Protein AF-A0A7X7FB37-F1 (afdb_monomer)

Nearest PDB structures (foldseek):
  5nzz-assembly3_C  TM=4.115E-01  e=9.982E+00  Homo sapiens
  5k1f-assembly1_A  TM=3.043E-01  e=6.413E+00  Klebsiella aerogenes
  6dkn-assembly2_B  TM=2.659E-01  e=5.651E+00  Arabidopsis thaliana

Foldseek 3Di:
DDPPPPPDDPDPPDDDDPQVVLVVLQQCLQPPPPDQFAKWWWWAAPVHIDIDGPPDDDWLQDPVVVVVCVSSVPDPVQSVVCNVVRHHDDDLFADCVVLVQDDDDQDPPGDDDPVSVVVVVVSVVVRVVSRVQEARIATDDIGNDDDDPDPVVVCSCVSRVRHVPGHHD

Radius of gyration: 21.67 Å; Cα contacts (8 Å, |Δi|>4): 186; chains: 1; bounding box: 37×29×92 Å

pLDDT: mean 88.42, std 13.59, range [40.97, 98.38]

Sequence (169 aa):
PSWFATLFGRARPEPLPPAEYTLKQIVDAAHDATEGLHPIRLYLTKNGYRLVVQNVDIAPTSDACTRLMNRFHADSLYACLCASQQCFRARLTPKPHRIRVKGRKFVWPEPGTPEQLADKGSWLAEYAEKSKGHAVCQYLDTLNGPRADDAVLDFHDAATGAFSGNPLA

Secondary structure (DSSP, 8-state):
--S-TT-S--PPPPPPPHHHHHHHHHHHHHH-TTS-PPPEEEEEETTEEEEEE-S----TTSHHHHHHHHHTT--HHHHHHHHHTT------S--GGGGT-PPPPPPSSPP--HHHHHHHHHHHHHHHHHHTT-BSEEEEEEESSPPP--HHHHHHHHHHTTTS-PPB-

Solvent-accessible surface area (backbone atoms only — not comparable to full-atom values): 10150 Å² total; per-residue (Å²): 134,84,90,72,79,76,81,70,70,77,73,76,77,77,81,64,58,73,66,58,45,52,52,48,51,49,52,52,54,56,66,43,74,92,55,84,53,61,23,28,41,36,25,43,37,66,89,52,75,48,76,47,75,37,99,66,93,70,54,48,71,35,69,68,37,53,52,51,38,60,66,64,66,50,58,67,67,59,53,52,50,17,36,76,68,66,40,85,87,78,81,51,63,52,49,44,69,67,66,78,34,83,79,78,87,85,61,84,80,70,74,79,49,73,67,52,50,50,52,51,51,53,50,50,52,54,49,55,60,57,43,71,69,39,7,28,30,34,66,73,52,59,43,70,51,72,83,74,95,44,72,69,58,52,49,49,41,61,59,14,28,24,82,65,83,42,58,59,48

Structure (mmCIF, N/CA/C/O backbone):
data_AF-A0A7X7FB37-F1
#
_entry.id   AF-A0A7X7FB37-F1
#
loop_
_atom_site.group_PDB
_atom_site.id
_atom_site.type_symbol
_atom_site.label_atom_id
_atom_site.label_alt_id
_atom_site.label_comp_id
_atom_site.label_asym_id
_atom_site.label_entity_id
_atom_site.label_seq_id
_atom_site.pdbx_PDB_ins_code
_atom_site.Cartn_x
_atom_site.Cartn_y
_atom_site.Cartn_z
_atom_site.occupancy
_atom_site.B_iso_or_equiv
_atom_site.auth_seq_id
_atom_site.auth_comp_id
_atom_site.auth_asym_id
_atom_site.auth_atom_id
_atom_site.pdbx_PDB_model_num
ATOM 1 N N . PRO A 1 1 ? -15.972 4.042 -59.753 1.00 44.38 1 PRO A N 1
ATOM 2 C CA . PRO A 1 1 ? -15.419 3.305 -58.589 1.00 44.38 1 PRO A CA 1
ATOM 3 C C . PRO A 1 1 ? -15.676 4.099 -57.300 1.00 44.38 1 PRO A C 1
ATOM 5 O O . PRO A 1 1 ? -15.376 5.284 -57.234 1.00 44.38 1 PRO A O 1
ATOM 8 N N . SER A 1 2 ? -16.382 3.477 -56.361 1.00 41.38 2 SER A N 1
ATOM 9 C CA . SER A 1 2 ? -17.238 4.102 -55.346 1.00 41.38 2 SER A CA 1
ATOM 10 C C . SER A 1 2 ? -16.568 5.139 -54.428 1.00 41.38 2 SER A C 1
ATOM 12 O O . SER A 1 2 ? -15.764 4.789 -53.570 1.00 41.38 2 SER A O 1
ATOM 14 N N . TRP A 1 3 ? -17.022 6.391 -54.519 1.00 40.97 3 TRP A N 1
ATOM 15 C CA . TRP A 1 3 ? -16.791 7.471 -53.542 1.00 40.97 3 TRP A CA 1
ATOM 16 C C . TRP A 1 3 ? -17.784 7.448 -52.354 1.00 40.97 3 TRP A C 1
ATOM 18 O O . TRP A 1 3 ? -17.827 8.383 -51.564 1.00 40.97 3 TRP A O 1
ATOM 28 N N . PHE A 1 4 ? -18.590 6.386 -52.211 1.00 44.12 4 PHE A N 1
ATOM 29 C CA . PHE A 1 4 ? -19.674 6.293 -51.216 1.00 44.12 4 PHE A CA 1
ATOM 30 C C . PHE A 1 4 ? -19.410 5.319 -50.049 1.00 44.12 4 PHE A C 1
ATOM 32 O O . PHE A 1 4 ? -20.298 5.100 -49.231 1.00 44.12 4 PHE A O 1
ATOM 39 N N . ALA A 1 5 ? -18.211 4.739 -49.918 1.00 43.50 5 ALA A N 1
ATOM 40 C CA . ALA A 1 5 ? -17.950 3.703 -48.905 1.00 43.50 5 ALA A CA 1
ATOM 41 C C . ALA A 1 5 ? -17.550 4.220 -47.504 1.00 43.50 5 ALA A C 1
ATOM 43 O O . ALA A 1 5 ? -17.408 3.417 -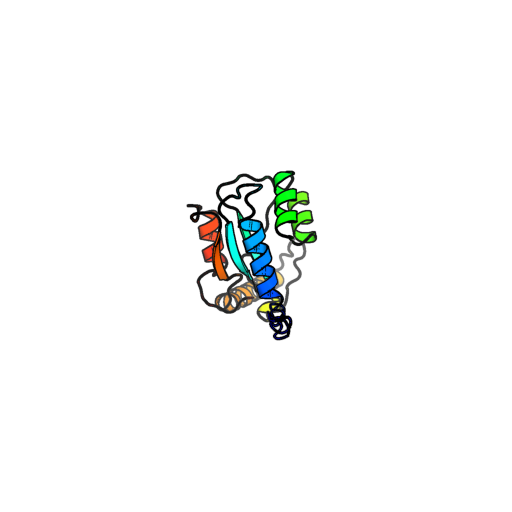46.588 1.00 43.50 5 ALA A O 1
ATOM 44 N N . THR A 1 6 ? -17.398 5.530 -47.291 1.00 50.25 6 THR A N 1
ATOM 45 C CA . THR A 1 6 ? -16.932 6.078 -45.994 1.00 50.25 6 THR A CA 1
ATOM 46 C C . THR A 1 6 ? -18.037 6.722 -45.149 1.00 50.25 6 THR A C 1
ATOM 48 O O . THR A 1 6 ? -17.750 7.375 -44.151 1.00 50.25 6 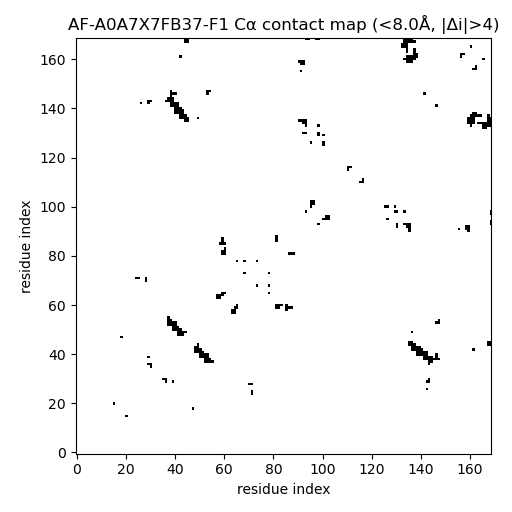THR A O 1
ATOM 51 N N . LEU A 1 7 ? -19.305 6.519 -45.527 1.00 51.38 7 LEU A N 1
ATOM 52 C CA . LEU A 1 7 ? -20.494 7.064 -44.851 1.00 51.38 7 LEU A CA 1
ATOM 53 C C . LEU A 1 7 ? -21.072 6.159 -43.746 1.00 51.38 7 LEU A C 1
ATOM 55 O O . LEU A 1 7 ? -22.101 6.487 -43.165 1.00 51.38 7 LEU A O 1
ATOM 59 N N . PHE A 1 8 ? -20.389 5.066 -43.400 1.00 53.94 8 PHE A N 1
ATOM 60 C CA . PHE A 1 8 ? -20.632 4.334 -42.156 1.00 53.94 8 PHE A CA 1
ATOM 61 C C . PHE A 1 8 ? -19.436 4.531 -41.235 1.00 53.94 8 PHE A C 1
ATOM 63 O O . PHE A 1 8 ? -18.422 3.838 -41.319 1.00 53.94 8 PHE A O 1
ATOM 70 N N . GLY A 1 9 ? -19.558 5.551 -40.386 1.00 51.38 9 GLY A N 1
ATOM 71 C CA . GLY A 1 9 ? -18.588 5.860 -39.355 1.00 51.38 9 GLY A CA 1
ATOM 72 C C . GLY A 1 9 ? -18.303 4.633 -38.499 1.00 51.38 9 GLY A C 1
ATOM 73 O O . GLY A 1 9 ? -19.216 3.973 -38.003 1.00 51.38 9 GLY A O 1
ATOM 74 N N . ARG A 1 10 ? -17.018 4.357 -38.264 1.00 51.22 10 ARG A N 1
ATOM 75 C CA . ARG A 1 10 ? -16.653 3.660 -37.034 1.00 51.22 10 ARG A CA 1
ATOM 76 C C . ARG A 1 10 ? -17.193 4.523 -35.902 1.00 51.22 10 ARG A C 1
ATOM 78 O O . ARG A 1 10 ? -16.748 5.661 -35.750 1.00 51.22 10 ARG A O 1
ATOM 85 N N . ALA A 1 11 ? -18.171 4.004 -35.162 1.00 48.06 11 ALA A N 1
ATOM 86 C CA . ALA A 1 11 ? -18.579 4.602 -33.903 1.00 48.06 11 ALA A CA 1
ATOM 87 C C . ALA A 1 11 ? -17.298 4.887 -33.113 1.00 48.06 11 ALA A C 1
ATOM 89 O O . ALA A 1 11 ? -16.450 4.000 -32.965 1.00 48.06 11 ALA A O 1
ATOM 90 N N . ARG A 1 12 ? -17.109 6.143 -32.693 1.00 51.31 12 ARG A N 1
ATOM 91 C CA . ARG A 1 12 ? -16.041 6.458 -31.748 1.00 51.31 12 ARG A CA 1
ATOM 92 C C . ARG A 1 12 ? -16.292 5.536 -30.552 1.00 51.31 12 ARG A C 1
ATOM 94 O O . ARG A 1 12 ? -17.419 5.553 -30.063 1.00 51.31 12 ARG A O 1
ATOM 101 N N . PRO A 1 13 ? -15.328 4.694 -30.142 1.00 62.22 13 PRO A N 1
ATOM 102 C CA . PRO A 1 13 ? -15.543 3.839 -28.988 1.00 62.22 13 PRO A CA 1
ATOM 103 C C . PRO A 1 13 ? -15.949 4.732 -27.818 1.00 62.22 13 PRO A C 1
ATOM 105 O O . PRO A 1 13 ? -15.330 5.780 -27.603 1.00 62.22 13 PRO A O 1
ATOM 108 N N . GLU A 1 14 ? -17.028 4.353 -27.134 1.00 67.12 14 GLU A N 1
ATOM 109 C CA . GLU A 1 14 ? -17.470 5.050 -25.930 1.00 67.12 14 GLU A CA 1
ATOM 110 C C . GLU A 1 14 ? -16.283 5.145 -24.960 1.00 67.12 14 GLU A C 1
ATOM 112 O O . GLU A 1 14 ? -15.521 4.177 -24.827 1.00 67.12 14 GLU A O 1
ATOM 117 N N . PRO A 1 15 ? -16.056 6.309 -24.328 1.00 69.12 15 PRO A N 1
ATOM 118 C CA . PRO A 1 15 ? -14.956 6.460 -23.395 1.00 69.12 15 PRO A CA 1
ATOM 119 C C . PRO A 1 15 ? -15.123 5.454 -22.255 1.00 69.12 15 PRO A C 1
ATOM 121 O O . PRO A 1 15 ? -16.206 5.308 -21.688 1.00 69.12 15 PRO A O 1
ATOM 124 N N . LEU A 1 16 ? -14.035 4.758 -21.924 1.00 69.38 16 LEU A N 1
ATOM 125 C CA . LEU A 1 16 ? -14.028 3.792 -20.832 1.00 69.38 16 LEU A CA 1
ATOM 126 C C . LEU A 1 16 ? -14.438 4.471 -19.513 1.00 69.38 16 LEU A C 1
ATOM 128 O O . LEU A 1 16 ? -14.075 5.633 -19.284 1.00 69.38 16 LEU A O 1
ATOM 132 N N . PRO A 1 17 ? -15.122 3.755 -18.603 1.00 82.06 17 PRO A N 1
ATOM 133 C CA . PRO A 1 17 ? -15.302 4.211 -17.234 1.00 82.06 17 PRO A CA 1
ATOM 134 C C . PRO A 1 17 ? -13.954 4.626 -16.612 1.00 82.06 17 PRO A C 1
ATOM 136 O O . PRO A 1 17 ? -12.936 3.979 -16.877 1.00 82.06 17 PRO A O 1
ATOM 139 N N . PRO A 1 18 ? -13.905 5.649 -15.737 1.00 84.00 18 PRO A N 1
ATOM 140 C CA . PRO A 1 18 ? -12.641 6.171 -15.203 1.00 84.00 18 PRO A CA 1
ATOM 141 C C . PRO A 1 18 ? -11.715 5.121 -14.565 1.00 84.00 18 PRO A C 1
ATOM 143 O O . PRO A 1 18 ? -10.492 5.238 -14.654 1.00 84.00 18 PRO A O 1
ATOM 146 N N . ALA A 1 19 ? -12.282 4.081 -13.946 1.00 86.06 19 ALA A N 1
ATOM 147 C CA . ALA A 1 19 ? -11.516 2.980 -13.364 1.00 86.06 19 ALA A CA 1
ATOM 148 C C . ALA A 1 19 ? -10.824 2.126 -14.440 1.00 86.06 19 ALA A C 1
ATOM 150 O O . ALA A 1 19 ? -9.631 1.856 -14.338 1.00 86.06 19 ALA A O 1
ATOM 151 N N . GLU A 1 20 ? -11.544 1.763 -15.502 1.00 87.50 20 GLU A N 1
ATOM 152 C CA . GLU A 1 20 ? -11.003 0.984 -16.620 1.00 87.50 20 GLU A CA 1
ATOM 153 C C . GLU A 1 20 ? -9.951 1.775 -17.395 1.00 87.50 20 GLU A C 1
ATOM 155 O O . GLU A 1 20 ? -8.913 1.231 -17.767 1.00 87.50 20 GLU A O 1
ATOM 160 N N . TYR A 1 21 ? -10.172 3.079 -17.572 1.00 89.19 21 TYR A N 1
ATOM 161 C CA . TYR A 1 21 ? -9.177 3.960 -18.173 1.00 89.19 21 TYR A CA 1
ATOM 162 C C . TYR A 1 21 ? -7.892 4.025 -17.335 1.00 89.19 21 TYR A C 1
ATOM 164 O O . TYR A 1 21 ? -6.800 3.853 -17.873 1.00 89.19 21 TYR A O 1
ATOM 172 N N . THR A 1 22 ? -8.012 4.200 -16.014 1.00 91.88 22 THR A N 1
ATOM 173 C CA . THR A 1 22 ? -6.858 4.188 -15.097 1.00 91.88 22 THR A CA 1
ATOM 174 C C . THR A 1 22 ? -6.116 2.851 -15.144 1.00 91.88 22 THR A C 1
ATOM 176 O O . THR A 1 22 ? -4.891 2.829 -15.230 1.00 91.88 22 THR A O 1
ATOM 179 N N . LEU A 1 23 ? -6.842 1.728 -15.130 1.00 94.00 23 LEU A N 1
ATOM 180 C CA . LEU A 1 23 ? -6.242 0.399 -15.244 1.00 94.00 23 LEU A CA 1
ATOM 181 C C . LEU A 1 23 ? -5.482 0.243 -16.563 1.00 94.00 23 LEU A C 1
ATOM 183 O O . LEU A 1 23 ? -4.352 -0.240 -16.563 1.00 94.00 23 LEU A O 1
ATOM 187 N N . LYS A 1 24 ? -6.071 0.699 -17.674 1.00 92.81 24 LYS A N 1
ATOM 188 C CA . LYS A 1 24 ? -5.406 0.691 -18.975 1.00 92.81 24 LYS A CA 1
ATOM 189 C C . LYS A 1 24 ? -4.110 1.502 -18.936 1.00 92.81 24 LYS A C 1
ATOM 191 O O . LYS A 1 24 ? -3.086 0.994 -19.370 1.00 92.81 24 LYS A O 1
ATOM 196 N N . GLN A 1 25 ? -4.132 2.714 -18.377 1.00 93.12 25 GLN A N 1
ATOM 197 C CA . GLN A 1 25 ? -2.926 3.536 -18.240 1.00 93.12 25 GLN A CA 1
ATOM 198 C C . GLN A 1 25 ? -1.842 2.844 -17.410 1.00 93.12 25 GLN A C 1
ATOM 200 O O . GLN A 1 25 ? -0.677 2.891 -17.784 1.00 93.12 25 GLN A O 1
ATOM 205 N N . ILE A 1 26 ? -2.216 2.169 -16.319 1.00 94.00 26 ILE A N 1
ATOM 206 C CA . ILE A 1 26 ? -1.276 1.396 -15.499 1.00 94.00 26 ILE A CA 1
ATOM 207 C C . ILE A 1 26 ? -0.639 0.266 -16.313 1.00 94.00 26 ILE A C 1
ATOM 209 O O . ILE A 1 26 ? 0.577 0.093 -16.266 1.00 94.00 26 ILE A O 1
ATOM 213 N N . VAL A 1 27 ? -1.442 -0.498 -17.055 1.00 93.19 27 VAL A N 1
ATOM 214 C CA . VAL A 1 27 ? -0.954 -1.626 -17.859 1.00 93.19 27 VAL A CA 1
ATOM 215 C C . VAL A 1 27 ? -0.084 -1.141 -19.021 1.00 93.19 27 VAL A C 1
ATOM 217 O O . VAL A 1 27 ? 0.990 -1.694 -19.244 1.00 93.19 27 VAL A O 1
ATOM 220 N N . ASP A 1 28 ? -0.495 -0.084 -19.722 1.00 91.69 28 ASP A N 1
ATOM 221 C CA . ASP A 1 28 ? 0.302 0.537 -20.785 1.00 91.69 28 ASP A CA 1
ATOM 222 C C . ASP A 1 28 ? 1.643 1.043 -20.224 1.00 91.69 28 ASP A C 1
ATOM 224 O O . ASP A 1 28 ? 2.703 0.751 -20.774 1.00 91.69 28 ASP A O 1
ATOM 228 N N . ALA A 1 29 ? 1.606 1.747 -19.085 1.00 91.75 29 ALA A N 1
ATOM 229 C CA . ALA A 1 29 ? 2.800 2.233 -18.408 1.00 91.75 29 ALA A CA 1
ATOM 230 C C . ALA A 1 29 ? 3.687 1.083 -17.922 1.00 91.75 29 ALA A C 1
ATOM 232 O O . ALA A 1 29 ? 4.902 1.232 -17.929 1.00 91.75 29 ALA A O 1
ATOM 233 N N . ALA A 1 30 ? 3.135 -0.065 -17.529 1.00 90.56 30 ALA A N 1
ATOM 234 C CA . ALA A 1 30 ? 3.929 -1.234 -17.167 1.00 90.56 30 ALA A CA 1
ATOM 235 C C . ALA A 1 30 ? 4.646 -1.837 -18.388 1.00 90.56 30 ALA A C 1
ATOM 237 O O . ALA A 1 30 ? 5.821 -2.181 -18.282 1.00 90.56 30 ALA A O 1
ATOM 238 N N . HIS A 1 31 ? 3.977 -1.924 -19.539 1.00 86.31 31 HIS A N 1
ATOM 239 C CA . HIS A 1 31 ? 4.518 -2.558 -20.747 1.00 86.31 31 HIS A CA 1
ATOM 240 C C . HIS A 1 31 ? 5.381 -1.650 -21.631 1.00 86.31 31 HIS A C 1
ATOM 242 O O . HIS A 1 31 ? 5.946 -2.138 -22.610 1.00 86.31 31 HIS A O 1
ATOM 248 N N . ASP A 1 32 ? 5.480 -0.351 -21.341 1.00 81.00 32 ASP A N 1
ATOM 249 C CA . ASP A 1 32 ? 6.319 0.554 -22.130 1.00 81.00 32 ASP A CA 1
ATOM 250 C C . ASP A 1 32 ? 7.789 0.081 -22.131 1.00 81.00 32 ASP A C 1
ATOM 252 O O . ASP A 1 32 ? 8.497 0.115 -21.119 1.00 81.00 32 ASP A O 1
ATOM 256 N N . ALA A 1 33 ? 8.207 -0.390 -23.311 1.00 61.62 33 ALA A N 1
ATOM 257 C CA . ALA A 1 33 ? 9.459 -1.086 -23.585 1.00 61.62 33 ALA A CA 1
ATOM 258 C C . ALA A 1 33 ? 10.698 -0.176 -23.569 1.00 61.62 33 ALA A C 1
ATOM 260 O O . ALA A 1 33 ? 11.814 -0.672 -23.717 1.00 61.62 33 ALA A O 1
ATOM 261 N N . THR A 1 34 ? 10.523 1.140 -23.410 1.00 61.78 34 THR A N 1
ATOM 262 C CA . THR A 1 34 ? 11.640 2.096 -23.338 1.00 61.78 34 THR A CA 1
ATOM 263 C C . THR A 1 34 ? 12.464 1.950 -22.059 1.00 61.78 34 THR A C 1
ATOM 265 O O . THR A 1 34 ? 13.666 2.204 -22.076 1.00 61.78 34 THR A O 1
ATOM 268 N N . GLU A 1 35 ? 11.860 1.449 -20.980 1.00 59.72 35 GLU A N 1
ATOM 269 C CA . GLU A 1 35 ? 12.569 0.985 -19.788 1.00 59.72 35 GLU A CA 1
ATOM 270 C C . GLU A 1 35 ? 11.931 -0.335 -19.341 1.00 59.72 35 GLU A C 1
ATOM 272 O O . GLU A 1 35 ? 10.767 -0.354 -18.937 1.00 59.72 35 GLU A O 1
ATOM 277 N N . GLY A 1 36 ? 12.676 -1.442 -19.434 1.00 63.12 36 GLY A N 1
ATOM 278 C CA . GLY A 1 36 ? 12.219 -2.743 -18.948 1.00 63.12 36 GLY A CA 1
ATOM 279 C C . GLY A 1 36 ? 11.923 -2.668 -17.453 1.00 63.12 36 GLY A C 1
ATOM 280 O O . GLY A 1 36 ? 12.827 -2.446 -16.650 1.00 63.12 36 GLY A O 1
ATOM 281 N N . LEU A 1 37 ? 10.653 -2.814 -17.083 1.00 74.12 37 LEU A N 1
ATOM 282 C CA . LEU A 1 37 ? 10.230 -2.734 -15.693 1.00 74.12 37 LEU A CA 1
ATOM 283 C C . LEU A 1 37 ? 10.314 -4.098 -15.011 1.00 74.12 37 LEU A C 1
ATOM 285 O O . LEU A 1 37 ? 10.009 -5.134 -15.597 1.00 74.12 37 LEU A O 1
ATOM 289 N N . HIS A 1 38 ? 10.683 -4.067 -13.734 1.00 87.62 38 HIS A N 1
ATOM 290 C CA . HIS A 1 38 ? 10.634 -5.225 -12.851 1.00 87.62 38 HIS A CA 1
ATOM 291 C C . HIS A 1 38 ? 9.197 -5.756 -12.693 1.00 87.62 38 HIS A C 1
ATOM 293 O O . HIS A 1 38 ? 8.249 -5.009 -12.951 1.00 87.62 38 HIS A O 1
ATOM 299 N N . PRO A 1 39 ? 9.002 -7.004 -12.224 1.00 92.19 39 PRO A N 1
ATOM 300 C CA . PRO A 1 39 ? 7.670 -7.550 -11.997 1.00 92.19 39 PRO A CA 1
ATOM 301 C C . PRO A 1 39 ? 6.842 -6.687 -11.037 1.00 92.19 39 PRO A C 1
ATOM 303 O O . PRO A 1 39 ? 7.311 -6.312 -9.959 1.00 92.19 39 PRO A O 1
ATOM 306 N N . ILE A 1 40 ? 5.584 -6.415 -11.383 1.00 94.06 40 ILE A N 1
ATOM 307 C CA . ILE A 1 40 ? 4.711 -5.509 -10.626 1.00 94.06 40 ILE A CA 1
ATOM 308 C C . ILE A 1 40 ? 3.452 -6.236 -10.180 1.00 94.06 40 ILE A C 1
ATOM 310 O O . ILE A 1 40 ? 2.664 -6.695 -11.001 1.00 94.06 40 ILE A O 1
ATOM 314 N N . ARG A 1 41 ? 3.215 -6.282 -8.871 1.00 95.88 41 ARG A N 1
ATOM 315 C CA . ARG A 1 41 ? 1.948 -6.752 -8.307 1.00 95.88 41 ARG A CA 1
ATOM 316 C C . ARG A 1 41 ? 0.934 -5.624 -8.353 1.00 95.88 41 ARG A C 1
ATOM 318 O O . ARG A 1 41 ? 1.177 -4.553 -7.791 1.00 95.88 41 ARG A O 1
ATOM 325 N N . LEU A 1 42 ? -0.203 -5.880 -8.982 1.00 97.00 42 LEU A N 1
ATOM 326 C CA . LEU A 1 42 ? -1.296 -4.933 -9.112 1.00 97.00 42 LEU A CA 1
ATOM 327 C C . LEU A 1 42 ? -2.466 -5.342 -8.220 1.00 97.00 42 LEU A C 1
ATOM 329 O O . LEU A 1 42 ? -2.950 -6.474 -8.272 1.00 97.00 42 LEU A O 1
ATOM 333 N N . TYR A 1 43 ? -2.959 -4.385 -7.438 1.00 98.00 43 TYR A N 1
ATOM 334 C CA . TYR A 1 43 ? -4.099 -4.580 -6.555 1.00 98.00 43 TYR A CA 1
ATOM 335 C C . TYR A 1 43 ? -5.144 -3.481 -6.737 1.00 98.00 43 TYR A C 1
ATOM 337 O O . TYR A 1 43 ? -4.810 -2.299 -6.836 1.00 98.00 43 TYR A O 1
ATOM 345 N N . LEU A 1 44 ? -6.419 -3.856 -6.682 1.00 97.62 44 LEU A N 1
ATOM 346 C CA . LEU A 1 44 ? -7.540 -2.933 -6.548 1.00 97.62 44 LEU A CA 1
ATOM 347 C C . LEU A 1 44 ? -7.693 -2.517 -5.086 1.00 97.62 44 LEU A C 1
ATOM 349 O O . LEU A 1 44 ? -7.613 -3.341 -4.185 1.00 97.62 44 LEU A O 1
ATOM 353 N N . THR A 1 45 ? -7.967 -1.247 -4.833 1.00 96.19 45 THR A N 1
ATOM 354 C CA . THR A 1 45 ? -8.313 -0.716 -3.510 1.00 96.19 45 THR A CA 1
ATOM 355 C C . THR A 1 45 ? -9.661 -0.009 -3.586 1.00 96.19 45 THR A C 1
ATOM 357 O O . THR A 1 45 ? -10.173 0.267 -4.668 1.00 96.19 45 THR A O 1
ATOM 360 N N . LYS A 1 46 ? -10.231 0.370 -2.436 1.00 94.19 46 LYS A N 1
ATOM 361 C CA . LYS A 1 46 ? -11.521 1.077 -2.404 1.00 94.19 46 LYS A CA 1
ATOM 362 C C . LYS A 1 46 ? -11.567 2.365 -3.249 1.00 94.19 46 LYS A C 1
ATOM 364 O O . LYS A 1 46 ? -12.640 2.710 -3.723 1.00 94.19 46 LYS A O 1
ATOM 369 N N . ASN A 1 47 ? -10.438 3.068 -3.418 1.00 91.12 47 ASN A N 1
ATOM 370 C CA . ASN A 1 47 ? -10.373 4.368 -4.108 1.00 91.12 47 ASN A CA 1
ATOM 371 C C . ASN A 1 47 ? -9.287 4.419 -5.208 1.00 91.12 47 ASN A C 1
ATOM 373 O O . ASN A 1 47 ? -8.712 5.480 -5.430 1.00 91.12 47 ASN A O 1
ATOM 377 N N . GLY A 1 48 ? -8.949 3.298 -5.849 1.00 93.50 48 GLY A N 1
ATOM 378 C CA . GLY A 1 48 ? -7.928 3.269 -6.907 1.00 93.50 48 GLY A CA 1
ATOM 379 C C . GLY A 1 48 ? -7.095 1.997 -6.866 1.00 93.50 48 GLY A C 1
ATOM 380 O O . GLY A 1 48 ? -7.590 0.958 -6.438 1.00 93.50 48 GLY A O 1
ATOM 381 N N . TYR A 1 49 ? -5.820 2.086 -7.233 1.00 96.25 49 TYR A N 1
ATOM 382 C CA . TYR A 1 49 ? -4.934 0.929 -7.366 1.00 96.25 49 TYR A CA 1
ATOM 383 C C . TYR A 1 49 ? -3.706 1.041 -6.461 1.00 96.25 49 TYR A C 1
ATOM 385 O O . TYR A 1 49 ? -3.288 2.134 -6.078 1.00 96.25 49 TYR A O 1
ATOM 393 N N . ARG A 1 50 ? -3.131 -0.107 -6.108 1.00 96.81 50 ARG A N 1
ATOM 394 C CA . ARG A 1 50 ? -1.832 -0.222 -5.440 1.00 96.81 50 ARG A CA 1
ATOM 395 C C . ARG A 1 50 ? -0.916 -1.048 -6.328 1.00 96.81 50 ARG A C 1
ATOM 397 O O . ARG A 1 50 ? -1.325 -2.101 -6.808 1.00 96.81 50 ARG A O 1
ATOM 404 N N . LEU A 1 51 ? 0.315 -0.577 -6.489 1.00 95.50 51 LEU A N 1
ATOM 405 C CA . LEU A 1 51 ? 1.376 -1.301 -7.175 1.00 95.50 51 LEU A CA 1
ATOM 406 C C . LEU A 1 51 ? 2.482 -1.642 -6.179 1.00 95.50 51 LEU A C 1
ATOM 408 O O . LEU A 1 51 ? 2.846 -0.801 -5.355 1.00 95.50 51 LEU A O 1
ATOM 412 N N . VAL A 1 52 ? 3.010 -2.859 -6.262 1.00 94.88 52 VAL A N 1
ATOM 413 C CA . VAL A 1 52 ? 4.240 -3.260 -5.568 1.00 94.88 52 VAL A CA 1
ATOM 414 C C . VAL A 1 52 ? 5.227 -3.732 -6.623 1.00 94.88 52 VAL A C 1
ATOM 416 O O . VAL A 1 52 ? 4.979 -4.720 -7.310 1.00 94.88 52 VAL A O 1
ATOM 419 N N . VAL A 1 53 ? 6.323 -2.994 -6.770 1.00 93.00 53 VAL A N 1
ATOM 420 C CA . VAL A 1 53 ? 7.419 -3.330 -7.683 1.00 93.00 53 VAL A CA 1
ATOM 421 C C . VAL A 1 53 ? 8.357 -4.282 -6.951 1.00 93.00 53 VAL A C 1
ATOM 423 O O . VAL A 1 53 ? 8.724 -4.019 -5.809 1.00 93.00 53 VAL A O 1
ATOM 426 N N . GLN A 1 54 ? 8.691 -5.401 -7.581 1.00 91.88 54 GLN A N 1
ATOM 427 C CA . GLN A 1 54 ? 9.425 -6.507 -6.961 1.00 91.88 54 GLN A CA 1
ATOM 428 C C . GLN A 1 54 ? 10.861 -6.585 -7.486 1.00 91.88 54 GLN A C 1
ATOM 430 O O . GLN A 1 54 ? 11.173 -5.996 -8.515 1.00 91.88 54 GLN A O 1
ATOM 435 N N . ASN A 1 55 ? 11.718 -7.374 -6.828 1.00 89.00 55 ASN A N 1
ATOM 436 C CA . ASN A 1 55 ? 13.079 -7.694 -7.290 1.00 89.00 55 ASN A CA 1
ATOM 437 C C . ASN A 1 55 ? 13.928 -6.461 -7.647 1.00 89.00 55 ASN A C 1
ATOM 439 O O . ASN A 1 55 ? 14.694 -6.490 -8.614 1.00 89.00 55 ASN A O 1
ATOM 443 N N . VAL A 1 56 ? 13.757 -5.365 -6.907 1.00 88.25 56 VAL A N 1
ATOM 444 C CA . VAL A 1 56 ? 14.523 -4.138 -7.109 1.00 88.25 56 VAL A CA 1
ATOM 445 C C . VAL A 1 56 ? 14.672 -3.365 -5.809 1.00 88.25 56 VAL A C 1
ATOM 447 O O . VAL A 1 56 ? 13.699 -3.138 -5.091 1.00 88.25 56 VAL A O 1
ATOM 450 N N . ASP A 1 57 ? 15.889 -2.896 -5.559 1.00 88.38 57 ASP A N 1
ATOM 451 C CA . ASP A 1 57 ? 16.187 -1.981 -4.467 1.00 88.38 57 ASP A CA 1
ATOM 452 C C . ASP A 1 57 ? 16.140 -0.541 -4.982 1.00 88.38 57 ASP A C 1
ATOM 454 O O . ASP A 1 57 ? 17.098 -0.015 -5.549 1.00 88.38 57 ASP A O 1
ATOM 458 N N . ILE A 1 58 ? 14.991 0.109 -4.797 1.00 90.50 58 ILE A N 1
ATOM 459 C CA . ILE A 1 58 ? 14.802 1.522 -5.131 1.00 90.50 58 ILE A CA 1
ATOM 460 C C . ILE A 1 58 ? 14.719 2.317 -3.833 1.00 90.50 58 ILE A C 1
ATOM 462 O O . ILE A 1 58 ? 13.766 2.181 -3.068 1.00 90.50 58 ILE A O 1
ATOM 466 N N . ALA A 1 59 ? 15.686 3.202 -3.594 1.00 93.88 59 ALA A N 1
ATOM 467 C CA . ALA A 1 59 ? 15.604 4.118 -2.462 1.00 93.88 59 ALA A CA 1
ATOM 468 C C . ALA A 1 59 ? 14.456 5.129 -2.680 1.00 93.88 59 ALA A C 1
ATOM 470 O O . ALA A 1 59 ? 14.358 5.686 -3.780 1.00 93.88 59 ALA A O 1
ATOM 471 N N . PRO A 1 60 ? 13.629 5.446 -1.662 1.00 94.12 60 PRO A N 1
ATOM 472 C CA . PRO A 1 60 ? 12.518 6.398 -1.789 1.00 94.12 60 PRO A CA 1
ATOM 473 C C . PRO A 1 60 ? 12.916 7.808 -2.251 1.00 94.12 60 PRO A C 1
ATOM 475 O O . PRO A 1 60 ? 12.072 8.534 -2.769 1.00 94.12 60 PRO A O 1
ATOM 478 N N . THR A 1 61 ? 14.184 8.188 -2.079 1.00 94.56 61 THR A N 1
ATOM 479 C CA . THR A 1 61 ? 14.779 9.464 -2.515 1.00 94.56 61 THR A CA 1
ATOM 480 C C . THR A 1 61 ? 15.502 9.413 -3.851 1.00 94.56 61 THR A C 1
ATOM 482 O O . THR A 1 61 ? 15.977 10.443 -4.318 1.00 94.56 61 THR A O 1
ATOM 485 N N . SER A 1 62 ? 15.621 8.238 -4.466 1.00 94.75 62 SER A N 1
ATOM 486 C CA . SER A 1 62 ? 16.344 8.102 -5.729 1.00 94.75 62 SER A CA 1
ATOM 487 C C . SER A 1 62 ? 15.575 8.712 -6.903 1.00 94.75 62 SER A C 1
ATOM 489 O O . SER A 1 62 ? 14.341 8.698 -6.944 1.00 94.75 62 SER A O 1
ATOM 491 N N . ASP A 1 63 ? 16.306 9.144 -7.931 1.00 93.31 63 ASP A N 1
ATOM 492 C CA . ASP A 1 63 ? 15.701 9.578 -9.195 1.00 93.31 63 ASP A CA 1
ATOM 493 C C . ASP A 1 63 ? 14.911 8.451 -9.869 1.00 93.31 63 ASP A C 1
ATOM 495 O O . ASP A 1 63 ? 13.902 8.707 -10.524 1.00 93.31 63 ASP A O 1
ATOM 499 N N . ALA A 1 64 ? 15.336 7.195 -9.683 1.00 91.06 64 ALA A N 1
ATOM 500 C CA . ALA A 1 64 ? 14.608 6.022 -10.157 1.00 91.06 64 ALA A CA 1
ATOM 501 C C . ALA A 1 64 ? 13.207 5.932 -9.526 1.00 91.06 64 ALA A C 1
ATOM 503 O O . ALA A 1 64 ? 12.229 5.736 -10.247 1.00 91.06 64 ALA A O 1
ATOM 504 N N . CYS A 1 65 ? 13.089 6.157 -8.211 1.00 93.12 65 CYS A N 1
ATOM 505 C CA . CYS A 1 65 ? 11.797 6.241 -7.523 1.00 93.12 65 CYS A CA 1
ATOM 506 C C . CYS A 1 65 ? 10.931 7.358 -8.109 1.00 93.12 65 CYS A C 1
ATOM 508 O O . CYS A 1 65 ? 9.778 7.126 -8.463 1.00 93.12 65 CYS A O 1
ATOM 510 N N . THR A 1 66 ? 11.495 8.558 -8.269 1.00 93.56 66 THR A N 1
ATOM 511 C CA . THR A 1 66 ? 10.777 9.720 -8.813 1.00 93.56 66 THR A CA 1
ATOM 512 C C . THR A 1 66 ? 10.251 9.456 -10.224 1.00 93.56 66 THR A C 1
ATOM 514 O O . THR A 1 66 ? 9.082 9.726 -10.503 1.00 93.56 66 THR A O 1
ATOM 517 N N . ARG A 1 67 ? 11.072 8.872 -11.109 1.00 91.94 67 ARG A N 1
ATOM 518 C CA . ARG A 1 67 ? 10.640 8.476 -12.460 1.00 91.94 67 ARG A CA 1
ATOM 519 C C . ARG A 1 67 ? 9.510 7.453 -12.411 1.00 91.94 67 ARG A C 1
ATOM 521 O O . ARG A 1 67 ? 8.524 7.621 -13.122 1.00 91.94 67 ARG A O 1
ATOM 528 N N . LEU A 1 68 ? 9.611 6.450 -11.539 1.00 91.50 68 LEU A N 1
ATOM 529 C CA . LEU A 1 68 ? 8.590 5.413 -11.395 1.00 91.50 68 LEU A CA 1
ATOM 530 C C . LEU A 1 68 ? 7.261 5.984 -10.878 1.00 91.50 68 LEU A C 1
ATOM 532 O O . LEU A 1 68 ? 6.208 5.713 -11.450 1.00 91.50 68 LEU A O 1
ATOM 536 N N . MET A 1 69 ? 7.303 6.827 -9.845 1.00 93.50 69 MET A N 1
ATOM 537 C CA . MET A 1 69 ? 6.116 7.499 -9.304 1.00 93.50 69 MET A CA 1
ATOM 538 C C . MET A 1 69 ? 5.438 8.379 -10.361 1.00 93.50 69 MET A C 1
ATOM 540 O O . MET A 1 69 ? 4.216 8.345 -10.485 1.00 93.50 69 MET A O 1
ATOM 544 N N . ASN A 1 70 ? 6.218 9.116 -11.158 1.00 93.12 70 ASN A N 1
ATOM 545 C CA . ASN A 1 70 ? 5.688 9.940 -12.247 1.00 93.12 70 ASN A CA 1
ATOM 546 C C . ASN A 1 70 ? 5.074 9.090 -13.366 1.00 93.12 70 ASN A C 1
ATOM 548 O O . ASN A 1 70 ? 3.978 9.402 -13.827 1.00 93.12 70 ASN A O 1
ATOM 552 N N . ARG A 1 71 ? 5.743 8.000 -13.764 1.00 91.81 71 ARG A N 1
ATOM 553 C CA . ARG A 1 71 ? 5.276 7.065 -14.800 1.00 91.81 71 ARG A CA 1
ATOM 554 C C . ARG A 1 71 ? 3.924 6.442 -14.456 1.00 91.81 71 ARG A C 1
ATOM 556 O O . ARG A 1 71 ? 3.083 6.304 -15.334 1.00 91.81 71 ARG A O 1
ATOM 563 N N . PHE A 1 72 ? 3.703 6.103 -13.187 1.00 92.94 72 PHE A N 1
ATOM 564 C CA . PHE A 1 72 ? 2.440 5.526 -12.713 1.00 92.94 72 PHE A CA 1
ATOM 565 C C . PHE A 1 72 ? 1.450 6.555 -12.154 1.00 92.94 72 PHE A C 1
ATOM 567 O O . PHE A 1 72 ? 0.440 6.161 -11.572 1.00 92.94 72 PHE A O 1
ATOM 574 N N . HIS A 1 73 ? 1.722 7.855 -12.308 1.00 93.12 73 HIS A N 1
ATOM 575 C CA . HIS A 1 73 ? 0.881 8.933 -11.777 1.00 93.12 73 HIS A CA 1
ATOM 576 C C . HIS A 1 73 ? 0.534 8.750 -10.289 1.00 93.12 73 HIS A C 1
ATOM 578 O O . HIS A 1 73 ? -0.611 8.933 -9.869 1.00 93.12 73 HIS A O 1
ATOM 584 N N . ALA A 1 74 ? 1.525 8.356 -9.485 1.00 94.06 74 ALA A N 1
ATOM 585 C CA . ALA A 1 74 ? 1.344 8.177 -8.053 1.00 94.06 74 ALA A CA 1
ATOM 586 C C . ALA A 1 74 ? 0.868 9.481 -7.390 1.00 94.06 74 ALA A C 1
ATOM 588 O O . ALA A 1 74 ? 1.231 10.583 -7.803 1.00 94.06 74 ALA A O 1
ATOM 589 N N . ASP A 1 75 ? 0.071 9.348 -6.327 1.00 93.56 75 ASP A N 1
ATOM 590 C CA . ASP A 1 75 ? -0.410 10.489 -5.549 1.00 93.56 75 ASP A CA 1
ATOM 591 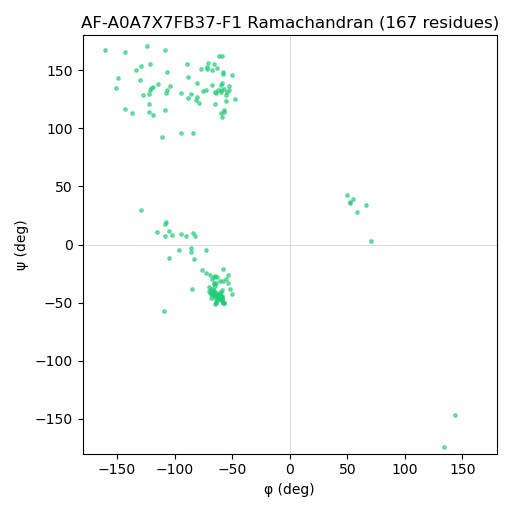C C . ASP A 1 75 ? 0.774 11.347 -5.058 1.00 93.56 75 ASP A C 1
ATOM 593 O O . ASP A 1 75 ? 1.740 10.843 -4.475 1.00 93.56 75 ASP A O 1
ATOM 597 N N . SER A 1 76 ? 0.714 12.657 -5.307 1.00 93.88 76 SER A N 1
ATOM 598 C CA . SER A 1 76 ? 1.834 13.567 -5.044 1.00 93.88 76 SER A CA 1
ATOM 599 C C . SER A 1 76 ? 2.161 13.692 -3.556 1.00 93.88 76 SER A C 1
ATOM 601 O O . SER A 1 76 ? 3.333 13.812 -3.188 1.00 93.88 76 SER A O 1
ATOM 603 N N . LEU A 1 77 ? 1.154 13.602 -2.680 1.00 94.69 77 LEU A N 1
ATOM 604 C CA . LEU A 1 77 ? 1.362 13.582 -1.236 1.00 94.69 77 LEU A CA 1
ATOM 605 C C . LEU A 1 77 ? 2.007 12.261 -0.812 1.00 94.69 77 LEU A C 1
ATOM 607 O O . LEU A 1 77 ? 2.916 12.272 0.019 1.00 94.69 77 LEU A O 1
ATOM 611 N N . TYR A 1 78 ? 1.589 11.134 -1.394 1.00 94.38 78 TYR A N 1
ATOM 612 C CA . TYR A 1 78 ? 2.245 9.846 -1.163 1.00 94.38 78 TYR A CA 1
ATOM 613 C C . TYR A 1 78 ? 3.731 9.886 -1.548 1.00 94.38 78 TYR A C 1
ATOM 615 O O . TYR A 1 78 ? 4.573 9.515 -0.727 1.00 94.38 78 TYR A O 1
ATOM 623 N N . ALA A 1 79 ? 4.065 10.384 -2.743 1.00 94.88 79 ALA A N 1
ATOM 624 C CA . ALA A 1 79 ? 5.449 10.500 -3.204 1.00 94.88 79 ALA A CA 1
ATOM 625 C C . ALA A 1 79 ? 6.283 11.416 -2.288 1.00 94.88 79 ALA A C 1
ATOM 627 O O . ALA A 1 79 ? 7.354 11.024 -1.820 1.00 94.88 79 ALA A O 1
ATOM 628 N N . CYS A 1 80 ? 5.749 12.593 -1.941 1.00 95.25 80 CYS A N 1
ATOM 629 C CA . CYS A 1 80 ? 6.389 13.544 -1.027 1.00 95.25 80 CYS A CA 1
ATOM 630 C C . CYS A 1 80 ? 6.661 12.934 0.357 1.00 95.25 80 CYS A C 1
ATOM 632 O O . CYS A 1 80 ? 7.754 13.062 0.919 1.00 95.25 80 CYS A O 1
ATOM 634 N N . LEU A 1 81 ? 5.685 12.215 0.916 1.00 95.62 81 LEU A N 1
ATOM 635 C CA . LEU A 1 81 ? 5.856 11.540 2.195 1.00 95.62 81 LEU A CA 1
ATOM 636 C C . LEU A 1 81 ? 6.899 10.420 2.098 1.00 95.62 81 LEU A C 1
ATOM 638 O O . LEU A 1 81 ? 7.655 10.214 3.048 1.00 95.62 81 LEU A O 1
ATOM 642 N N . CYS A 1 82 ? 6.936 9.649 1.006 1.00 95.62 82 CYS A N 1
ATOM 643 C CA . CYS A 1 82 ? 7.920 8.573 0.843 1.00 95.62 82 CYS A CA 1
ATOM 644 C C . CYS A 1 82 ? 9.347 9.117 0.802 1.00 95.62 82 CYS A C 1
ATOM 646 O O . CYS A 1 82 ? 10.206 8.617 1.528 1.00 95.62 82 CYS A O 1
ATOM 648 N N . ALA A 1 83 ? 9.562 10.191 0.041 1.00 94.12 83 ALA A N 1
ATOM 649 C CA . ALA A 1 83 ? 10.843 10.877 -0.010 1.00 94.12 83 ALA A CA 1
ATOM 650 C C . ALA A 1 83 ? 11.211 11.487 1.351 1.00 94.12 83 ALA A C 1
ATOM 652 O O . ALA A 1 83 ? 12.296 11.236 1.853 1.00 94.12 83 ALA A O 1
ATOM 653 N N . SER A 1 84 ? 10.318 12.234 2.006 1.00 96.12 84 SER A N 1
ATOM 654 C CA . SER A 1 84 ? 10.654 12.922 3.267 1.00 96.12 84 SER A CA 1
ATOM 655 C C . SER A 1 84 ? 10.979 11.980 4.431 1.00 96.12 84 SER A C 1
ATOM 657 O O . SER A 1 84 ? 11.862 12.289 5.226 1.00 96.12 84 SER A O 1
ATOM 659 N N . GLN A 1 85 ? 10.308 10.829 4.538 1.00 96.12 85 GLN A N 1
ATOM 660 C CA . GLN A 1 85 ? 10.534 9.880 5.642 1.00 96.12 85 GLN A CA 1
ATOM 661 C C . GLN A 1 85 ? 11.397 8.675 5.245 1.00 96.12 85 GLN A C 1
ATOM 663 O O . GLN A 1 85 ? 11.517 7.742 6.033 1.00 96.12 85 GLN A O 1
ATOM 668 N N . GLN A 1 86 ? 11.983 8.685 4.040 1.00 96.56 86 GLN A N 1
ATOM 669 C CA . GLN A 1 86 ? 12.835 7.607 3.521 1.00 96.56 86 GLN A CA 1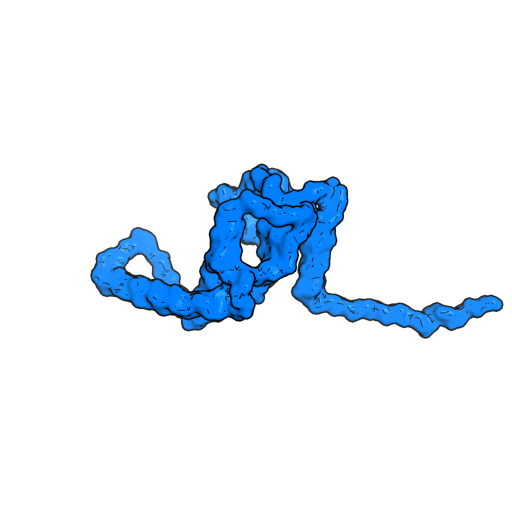
ATOM 670 C C . GLN A 1 86 ? 12.178 6.216 3.600 1.00 96.56 86 GLN A C 1
ATOM 672 O O . GLN A 1 86 ? 12.846 5.222 3.877 1.00 96.56 86 GLN A O 1
ATOM 677 N N . CYS A 1 87 ? 10.863 6.119 3.380 1.00 95.44 87 CYS A N 1
ATOM 678 C CA . CYS A 1 87 ? 10.155 4.841 3.459 1.00 95.44 87 CYS A CA 1
ATOM 679 C C . CYS A 1 87 ? 8.956 4.764 2.514 1.00 95.44 87 CYS A C 1
ATOM 681 O O . CYS A 1 87 ? 8.212 5.731 2.338 1.00 95.44 87 CYS A O 1
ATOM 683 N N . PHE A 1 88 ? 8.726 3.585 1.938 1.00 94.69 88 PHE A N 1
ATOM 684 C CA . PHE A 1 88 ? 7.469 3.283 1.256 1.00 94.69 88 PHE A CA 1
ATOM 685 C C . PHE A 1 88 ? 6.374 2.985 2.276 1.00 94.69 88 PHE A C 1
ATOM 687 O O . PHE A 1 88 ? 6.642 2.503 3.378 1.00 94.69 88 PHE A O 1
ATOM 694 N N . ARG A 1 89 ? 5.117 3.264 1.920 1.00 93.12 89 ARG A N 1
ATOM 695 C CA . ARG A 1 89 ? 3.985 3.044 2.828 1.00 93.12 89 ARG A CA 1
ATOM 696 C C . ARG A 1 89 ? 2.903 2.214 2.176 1.00 93.12 89 ARG A C 1
ATOM 698 O O . ARG A 1 89 ? 2.351 2.584 1.148 1.00 93.12 89 ARG A O 1
ATOM 705 N N . ALA A 1 90 ? 2.500 1.162 2.870 1.00 93.81 90 ALA A N 1
ATOM 706 C CA . ALA A 1 90 ? 1.294 0.418 2.567 1.00 93.81 90 ALA A CA 1
ATOM 707 C C . ALA A 1 90 ? 0.380 0.444 3.789 1.00 93.81 90 ALA A C 1
ATOM 709 O O . ALA A 1 90 ? 0.801 0.192 4.917 1.00 93.81 90 ALA A O 1
ATOM 710 N N . ARG A 1 91 ? -0.902 0.745 3.575 1.00 94.31 91 ARG A N 1
ATOM 711 C CA . ARG A 1 91 ? -1.905 0.555 4.623 1.00 94.31 91 ARG A CA 1
ATOM 712 C C . ARG A 1 91 ? -2.294 -0.924 4.647 1.00 94.31 91 ARG A C 1
ATOM 714 O O . ARG A 1 91 ? -2.665 -1.445 3.595 1.00 94.31 91 ARG A O 1
ATOM 721 N N . LEU A 1 92 ? -2.210 -1.557 5.818 1.00 96.94 92 LEU A N 1
ATOM 722 C CA . LEU A 1 92 ? -2.475 -2.993 6.003 1.00 96.94 92 LEU A CA 1
ATOM 723 C C . LEU A 1 9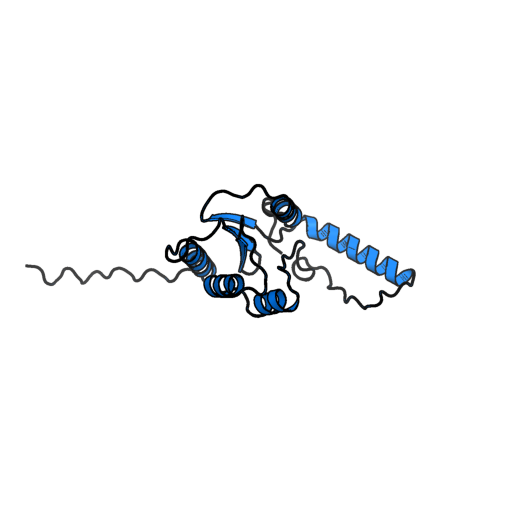2 ? -3.824 -3.299 6.665 1.00 96.94 92 LEU A C 1
ATOM 725 O O . LEU A 1 92 ? -4.268 -4.432 6.636 1.00 96.94 92 LEU A O 1
ATOM 729 N N . THR A 1 93 ? -4.507 -2.299 7.223 1.00 96.19 93 THR A N 1
ATOM 730 C CA . THR A 1 93 ? -5.851 -2.447 7.809 1.00 96.19 93 THR A CA 1
ATOM 731 C C . THR A 1 93 ? -6.799 -1.375 7.254 1.00 96.19 93 THR A C 1
ATOM 733 O O . THR A 1 93 ? -6.324 -0.309 6.838 1.00 96.19 93 THR A O 1
ATOM 736 N N . PRO A 1 94 ? -8.123 -1.605 7.198 1.00 96.31 94 PRO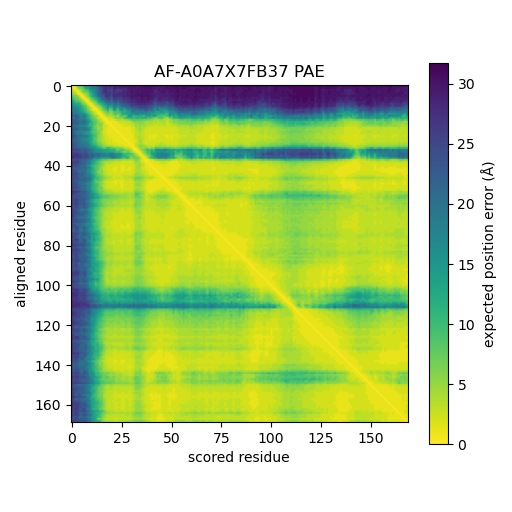 A N 1
ATOM 737 C CA . PRO A 1 94 ? -9.064 -0.658 6.594 1.00 96.31 94 PRO A CA 1
ATOM 738 C C . PRO A 1 94 ? -9.034 0.719 7.275 1.00 96.31 94 PRO A C 1
ATOM 740 O O . PRO A 1 94 ? -8.508 0.899 8.374 1.00 96.31 94 PRO A O 1
ATOM 743 N N . LYS A 1 95 ? -9.547 1.771 6.631 1.00 94.62 95 LYS A N 1
ATOM 744 C CA . LYS A 1 95 ? -9.685 3.059 7.347 1.00 94.62 95 LYS A CA 1
ATOM 745 C C . LYS A 1 95 ? -10.880 2.949 8.309 1.00 94.62 95 LYS A C 1
ATOM 747 O O . LYS A 1 95 ? -11.948 2.571 7.838 1.00 94.62 95 LYS A O 1
ATOM 752 N N . PRO A 1 96 ? -10.783 3.342 9.599 1.00 95.94 96 PRO A N 1
ATOM 753 C CA . PRO A 1 96 ? -11.889 3.184 10.555 1.00 95.94 96 PRO A CA 1
ATOM 754 C C . PRO A 1 96 ? -13.235 3.721 10.045 1.00 95.94 96 PRO A C 1
ATOM 756 O O . PRO A 1 96 ? -14.254 3.041 10.127 1.00 95.94 96 PRO A O 1
ATOM 759 N N . HIS A 1 97 ? -13.230 4.894 9.404 1.00 94.56 97 HIS A N 1
AT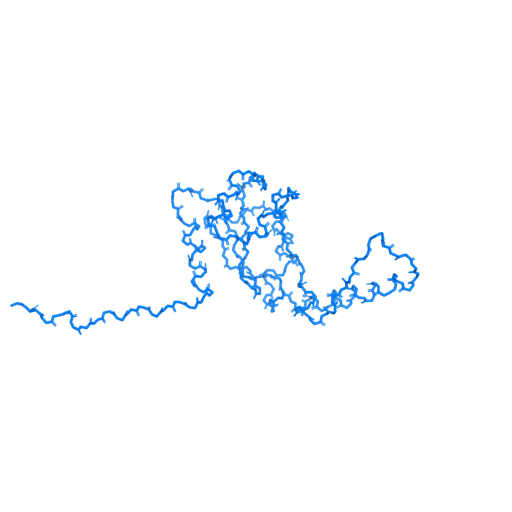OM 760 C CA . HIS A 1 97 ? -14.447 5.492 8.850 1.00 94.56 97 HIS A CA 1
ATOM 761 C C . HIS A 1 97 ? -15.074 4.683 7.701 1.00 94.56 97 HIS A C 1
ATOM 763 O O . HIS A 1 97 ? -16.285 4.752 7.519 1.00 94.56 97 HIS A O 1
ATOM 769 N N . ARG A 1 98 ? -14.293 3.901 6.940 1.00 94.88 98 ARG A N 1
ATOM 770 C CA . ARG A 1 98 ? -14.817 3.040 5.864 1.00 94.88 98 ARG A CA 1
ATOM 771 C C . ARG A 1 98 ? -15.561 1.820 6.411 1.00 94.88 98 ARG A C 1
ATOM 773 O O . ARG A 1 98 ? -16.467 1.334 5.748 1.00 94.88 98 ARG A O 1
ATOM 780 N N . ILE A 1 99 ? -15.241 1.395 7.635 1.00 96.31 99 ILE A N 1
ATOM 781 C CA . ILE A 1 99 ? -15.884 0.267 8.331 1.00 96.31 99 ILE A CA 1
ATOM 782 C C . ILE A 1 99 ? -16.802 0.714 9.479 1.00 96.31 99 ILE A C 1
ATOM 784 O O . ILE A 1 99 ? -17.123 -0.069 10.370 1.00 96.31 99 ILE A O 1
ATOM 788 N N . ARG A 1 100 ? -17.232 1.986 9.474 1.00 95.56 100 ARG A N 1
ATOM 789 C CA . ARG A 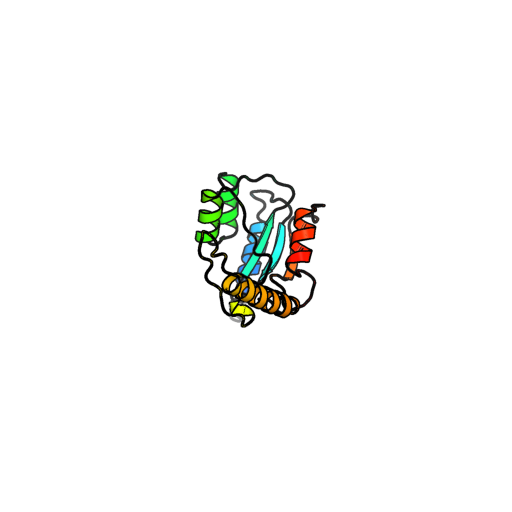1 100 ? -18.138 2.564 10.486 1.00 95.56 100 ARG A CA 1
ATOM 790 C C . ARG A 1 100 ? -17.620 2.393 11.925 1.00 95.56 100 ARG A C 1
ATOM 792 O O . ARG A 1 100 ? -18.388 2.126 12.850 1.00 95.56 100 ARG A O 1
ATOM 799 N N . VAL A 1 101 ? -16.309 2.545 12.102 1.00 96.00 101 VAL A N 1
ATOM 800 C CA . VAL A 1 101 ? -15.640 2.672 13.402 1.00 96.00 101 VAL A CA 1
ATOM 801 C C . VAL A 1 101 ? -15.218 4.125 13.575 1.00 96.00 101 VAL A C 1
ATOM 803 O O . VAL A 1 101 ? -14.641 4.735 12.669 1.00 96.00 101 VAL A O 1
ATOM 806 N N . LYS A 1 102 ? -15.502 4.703 14.745 1.00 93.38 102 LYS A N 1
ATOM 807 C CA . LYS A 1 102 ? -15.114 6.082 15.061 1.00 93.38 102 LYS A CA 1
ATOM 808 C C . LYS A 1 102 ? -13.592 6.217 14.979 1.00 93.38 102 LYS A C 1
ATOM 810 O O . LYS A 1 102 ? -12.871 5.411 15.550 1.00 93.38 102 LYS A O 1
ATOM 815 N N . GLY A 1 103 ? -13.083 7.237 14.291 1.00 91.06 103 GLY A N 1
ATOM 816 C CA . GLY A 1 103 ? -11.649 7.528 14.319 1.00 91.06 103 GLY A CA 1
ATOM 817 C C . GLY A 1 103 ? -11.209 7.949 15.724 1.00 91.06 103 GLY A C 1
ATOM 818 O O . GLY A 1 103 ? -11.841 8.816 16.329 1.00 91.06 103 GLY A O 1
ATOM 819 N N . ARG A 1 104 ? -10.126 7.360 16.236 1.00 87.88 104 ARG A N 1
ATOM 820 C CA . ARG A 1 104 ? -9.517 7.764 17.508 1.00 87.88 104 ARG A CA 1
ATOM 821 C C . ARG A 1 104 ? -8.390 8.760 17.247 1.00 87.88 104 ARG A C 1
ATOM 823 O O . ARG A 1 104 ? -7.533 8.515 16.400 1.00 87.88 104 ARG A O 1
ATOM 830 N N . LYS A 1 105 ? -8.385 9.888 17.963 1.00 83.88 105 LYS A N 1
ATOM 831 C CA . LYS A 1 105 ? -7.231 10.798 17.988 1.00 83.88 105 LYS A CA 1
ATOM 832 C C . LYS A 1 105 ? -6.191 10.209 18.935 1.00 83.88 105 LYS A C 1
ATOM 834 O O . LYS A 1 105 ? -6.495 9.985 20.102 1.00 83.88 105 LYS A O 1
ATOM 839 N N . PHE A 1 106 ? -4.991 9.954 18.431 1.00 79.94 106 PHE A N 1
ATOM 840 C CA . PHE A 1 106 ? -3.862 9.569 19.270 1.00 79.94 106 PHE A CA 1
ATOM 841 C C . PHE A 1 106 ? -3.147 10.832 19.741 1.00 79.94 106 PHE A C 1
ATOM 843 O O . PHE A 1 106 ? -2.799 11.688 18.930 1.00 79.94 106 PHE A O 1
ATOM 850 N N . VAL A 1 107 ? -2.980 10.951 21.055 1.00 82.12 107 VAL A N 1
ATOM 851 C CA . VAL A 1 107 ? -2.188 12.003 21.696 1.00 82.12 107 VAL A CA 1
ATOM 852 C C . VAL A 1 107 ? -0.873 11.373 22.134 1.00 82.12 107 VAL A C 1
ATOM 854 O O . VAL A 1 107 ? -0.876 10.250 22.639 1.00 82.12 107 VAL A O 1
ATOM 857 N N . TRP A 1 108 ? 0.234 12.077 21.904 1.00 81.81 108 TRP A N 1
ATOM 858 C CA . TRP A 1 108 ? 1.564 11.667 22.342 1.00 81.81 108 TRP A CA 1
ATOM 859 C C . TRP A 1 108 ? 2.150 12.718 23.301 1.00 81.81 108 TRP A C 1
ATOM 861 O O . TRP A 1 108 ? 2.061 13.905 22.973 1.00 81.81 108 TRP A O 1
ATOM 871 N N . PRO A 1 109 ? 2.762 12.332 24.438 1.00 87.00 109 PRO A N 1
ATOM 872 C CA . PRO A 1 109 ? 2.897 10.966 24.963 1.00 87.00 109 PRO A CA 1
ATOM 873 C C . PRO A 1 109 ? 1.543 10.335 25.304 1.00 87.00 109 PRO A C 1
ATOM 875 O O . PRO A 1 109 ? 0.575 11.045 25.573 1.00 87.00 109 PRO A O 1
ATOM 878 N N . GLU A 1 110 ? 1.466 9.004 25.229 1.00 79.44 110 GLU A N 1
ATOM 879 C CA . GLU A 1 110 ? 0.209 8.290 25.460 1.00 79.44 110 GLU A CA 1
ATOM 880 C C . GLU A 1 110 ? -0.254 8.472 26.918 1.00 79.44 110 GLU A C 1
ATOM 882 O O . GLU A 1 110 ? 0.476 8.103 27.841 1.00 79.44 110 GLU A O 1
ATOM 887 N N . PRO A 1 111 ? -1.453 9.034 27.146 1.00 75.88 111 PRO A N 1
ATOM 888 C CA . PRO A 1 111 ? -2.002 9.161 28.488 1.00 75.88 111 PRO A CA 1
ATOM 889 C C . PRO A 1 111 ? -2.255 7.778 29.111 1.00 75.88 111 PRO A C 1
ATOM 891 O O . PRO A 1 111 ? -2.842 6.904 28.471 1.00 75.88 111 PRO A O 1
ATOM 894 N N . GLY A 1 112 ? -1.777 7.573 30.341 1.00 81.75 112 GLY A N 1
ATOM 895 C CA . GLY A 1 112 ? -1.691 6.254 30.978 1.00 81.75 112 GLY A CA 1
ATOM 896 C C . GLY A 1 112 ? -2.684 5.991 32.111 1.00 81.75 112 GLY A C 1
ATOM 897 O O . GLY A 1 112 ? -2.424 5.086 32.902 1.00 81.75 112 GLY A O 1
ATOM 898 N N . THR A 1 113 ? -3.775 6.759 32.258 1.00 89.81 113 THR A N 1
ATOM 899 C CA . THR A 1 113 ? -4.754 6.429 33.312 1.00 89.81 113 THR A CA 1
ATOM 900 C C . THR A 1 113 ? -5.457 5.102 32.994 1.00 89.81 113 THR A C 1
ATOM 902 O O . THR A 1 113 ? -5.632 4.769 31.813 1.00 89.81 113 THR A O 1
ATOM 905 N N . PRO A 1 114 ? -5.888 4.328 34.008 1.00 90.75 114 PRO A N 1
ATOM 906 C CA . PRO A 1 114 ? -6.604 3.070 33.790 1.00 90.75 114 PRO A CA 1
ATOM 907 C C . PRO A 1 114 ? -7.808 3.207 32.845 1.00 90.75 114 PRO A C 1
ATOM 909 O O . PRO A 1 114 ? -8.025 2.355 31.984 1.00 90.75 114 PRO A O 1
ATOM 912 N N . GLU A 1 115 ? -8.547 4.312 32.939 1.00 89.12 115 GLU A N 1
ATOM 913 C CA . GLU A 1 115 ? -9.716 4.602 32.103 1.00 89.12 115 GLU A CA 1
ATOM 914 C C . GLU A 1 115 ? -9.327 4.813 30.634 1.00 89.12 115 GLU A C 1
ATOM 916 O O . GLU A 1 115 ? -10.007 4.328 29.731 1.00 89.12 115 GLU A O 1
ATOM 921 N N . GLN A 1 116 ? -8.212 5.502 30.374 1.00 87.62 116 GLN A N 1
ATOM 922 C CA . GLN A 1 116 ? -7.720 5.768 29.018 1.00 87.62 116 GLN A CA 1
ATOM 923 C C . GLN A 1 116 ? -7.194 4.499 28.342 1.00 87.62 116 GLN A C 1
ATOM 925 O O . GLN A 1 116 ? -7.394 4.305 27.137 1.00 87.62 116 GLN A O 1
ATOM 930 N N . LEU A 1 117 ? -6.551 3.622 29.118 1.00 89.12 117 LEU A N 1
ATOM 931 C CA . LEU A 1 117 ? -6.116 2.306 28.657 1.00 89.12 117 LEU A CA 1
ATOM 932 C C . LEU A 1 117 ? -7.320 1.404 28.344 1.00 89.12 117 LEU A C 1
ATOM 934 O O . LEU A 1 117 ? -7.333 0.754 27.296 1.00 89.12 117 LEU A O 1
ATOM 938 N N . ALA A 1 118 ? -8.352 1.411 29.194 1.00 91.06 118 ALA A N 1
ATOM 939 C CA . ALA A 1 118 ? -9.586 0.655 28.975 1.00 91.06 118 ALA A CA 1
ATOM 940 C C . ALA A 1 118 ? -10.381 1.152 27.749 1.00 91.06 118 ALA A C 1
ATOM 942 O O . ALA A 1 118 ? -10.841 0.337 26.943 1.00 91.06 118 ALA A O 1
ATOM 943 N N . ASP A 1 119 ? -10.490 2.472 27.556 1.00 90.12 119 ASP A N 1
ATOM 944 C CA . ASP A 1 119 ? -11.085 3.091 26.359 1.00 90.12 119 ASP A CA 1
ATOM 945 C C . ASP A 1 119 ? -10.358 2.651 25.080 1.00 90.12 119 ASP A C 1
ATOM 947 O O . ASP A 1 119 ? -10.980 2.163 24.132 1.00 90.12 119 ASP A O 1
ATOM 951 N N . LYS A 1 120 ? -9.022 2.748 25.068 1.00 90.81 120 LYS A N 1
ATOM 952 C CA . LYS A 1 120 ? -8.198 2.290 23.942 1.00 90.81 120 LYS A CA 1
ATOM 953 C C . LYS A 1 120 ? -8.403 0.804 23.666 1.00 90.81 120 LYS A C 1
ATOM 955 O O . LYS A 1 120 ? -8.549 0.430 22.504 1.00 90.81 120 LYS A O 1
ATOM 960 N N . GLY A 1 121 ? -8.389 -0.030 24.705 1.00 92.69 121 GLY A N 1
ATOM 961 C CA . GLY A 1 121 ? -8.587 -1.473 24.580 1.00 92.69 121 GLY A CA 1
ATOM 962 C C . GLY A 1 121 ? -9.937 -1.810 23.951 1.00 92.69 121 GLY A C 1
ATOM 963 O O . GLY A 1 121 ? -9.995 -2.582 22.996 1.00 92.69 121 GLY A O 1
ATOM 964 N N . SER A 1 122 ? -10.998 -1.150 24.415 1.00 94.19 122 SER A N 1
ATOM 965 C CA . SER A 1 122 ? -12.353 -1.312 23.877 1.00 94.19 122 SER A CA 1
ATOM 966 C C . SER A 1 122 ? -12.427 -0.903 22.403 1.00 94.19 122 SER A C 1
ATOM 968 O O . SER A 1 122 ? -12.960 -1.641 21.575 1.00 94.19 122 SER A O 1
ATOM 970 N N . TRP A 1 123 ? -11.816 0.233 22.050 1.00 95.25 123 TRP A N 1
ATOM 971 C CA . TRP A 1 123 ? -11.750 0.700 20.665 1.00 95.25 123 TRP A CA 1
ATOM 972 C C . TRP A 1 123 ? -10.962 -0.254 19.757 1.00 95.25 123 TRP A C 1
ATOM 974 O O . TRP A 1 123 ? -11.395 -0.546 18.642 1.00 95.25 123 TRP A O 1
ATOM 984 N N . LEU A 1 124 ? -9.811 -0.756 20.221 1.00 95.31 124 LEU A N 1
ATOM 985 C CA . LEU A 1 124 ? -8.988 -1.707 19.470 1.00 95.31 124 LEU A CA 1
ATOM 986 C C . LEU A 1 124 ? -9.732 -3.021 19.228 1.00 95.31 124 LEU A C 1
ATOM 988 O O . LEU A 1 124 ? -9.668 -3.542 18.116 1.00 95.31 124 LEU A O 1
ATOM 992 N N . ALA A 1 125 ? -10.453 -3.528 20.231 1.00 96.75 125 ALA A N 1
ATOM 993 C CA . ALA A 1 125 ? -11.255 -4.739 20.105 1.00 96.75 125 ALA A CA 1
ATOM 994 C C . ALA A 1 125 ? -12.386 -4.565 19.078 1.00 96.75 125 ALA A C 1
ATOM 996 O O . ALA A 1 125 ? -12.524 -5.389 18.174 1.00 96.75 125 ALA A O 1
ATOM 997 N N . GLU A 1 126 ? -13.141 -3.461 19.153 1.00 96.94 126 GLU A N 1
ATOM 998 C CA . GLU A 1 126 ? -14.198 -3.154 18.179 1.00 96.94 126 GLU A CA 1
ATOM 999 C C . GLU A 1 126 ? -13.632 -3.025 16.755 1.00 96.94 126 GLU A C 1
ATOM 1001 O O . GLU A 1 126 ? -14.174 -3.589 15.799 1.00 96.94 126 GLU A O 1
ATOM 1006 N N . TYR A 1 127 ? -12.526 -2.288 16.606 1.00 97.31 127 TYR A N 1
ATOM 1007 C CA . TYR A 1 127 ? -11.872 -2.079 15.320 1.00 97.31 127 TYR A CA 1
ATOM 1008 C C . TYR A 1 127 ? -11.351 -3.387 14.723 1.00 97.31 127 TYR A C 1
ATOM 1010 O O . TYR A 1 127 ? -11.561 -3.637 13.533 1.00 97.31 127 TYR A O 1
ATOM 1018 N N . ALA A 1 128 ? -10.692 -4.222 15.529 1.00 96.31 128 ALA A N 1
ATOM 1019 C CA . ALA A 1 128 ? -10.165 -5.508 15.092 1.00 96.31 128 ALA A CA 1
ATOM 1020 C C . ALA A 1 128 ? -11.290 -6.435 14.621 1.00 96.31 128 ALA A C 1
ATOM 1022 O O . ALA A 1 128 ? -11.173 -7.025 13.549 1.00 96.31 128 ALA A O 1
ATOM 1023 N N . GLU A 1 129 ? -12.399 -6.510 15.363 1.00 97.44 129 GLU A N 1
ATOM 1024 C CA . GLU A 1 129 ? -13.537 -7.356 15.001 1.00 97.44 129 GLU A CA 1
ATOM 1025 C C . GLU A 1 129 ? -14.183 -6.911 13.683 1.00 97.44 129 GLU A C 1
ATOM 1027 O O . GLU A 1 129 ? -14.306 -7.700 12.748 1.00 97.44 129 GLU A O 1
ATOM 1032 N N . LYS A 1 130 ? -14.504 -5.618 13.544 1.00 97.06 130 LYS A N 1
ATOM 1033 C CA . LYS A 1 130 ? -15.108 -5.085 12.309 1.00 97.06 130 LYS A CA 1
ATOM 1034 C C . LYS A 1 130 ? -14.175 -5.153 11.097 1.00 97.06 130 LYS A C 1
ATOM 1036 O O . LYS A 1 130 ? -14.647 -5.237 9.959 1.00 97.06 130 LYS A O 1
ATOM 1041 N N . SER A 1 131 ? -12.861 -5.116 11.316 1.00 97.25 131 SER A N 1
ATOM 1042 C CA . SER A 1 131 ? -11.877 -5.205 10.231 1.00 97.25 131 SER A CA 1
ATOM 1043 C C . SER A 1 131 ? -11.864 -6.579 9.557 1.00 97.25 131 SER A C 1
ATOM 1045 O O . SER A 1 131 ? -11.610 -6.634 8.359 1.00 97.25 131 SER A O 1
ATOM 1047 N N . LYS A 1 132 ? -12.193 -7.669 10.271 1.00 95.56 132 LYS A N 1
ATOM 1048 C CA . LYS A 1 132 ? -12.167 -9.046 9.730 1.00 95.56 132 LYS A CA 1
ATOM 1049 C C . LYS A 1 132 ? -13.059 -9.242 8.499 1.00 95.56 132 LYS A C 1
ATOM 1051 O O . LYS A 1 132 ? -12.732 -10.042 7.631 1.00 95.56 132 LYS A O 1
ATOM 1056 N N . GLY A 1 133 ? -14.172 -8.510 8.420 1.00 96.25 133 GLY A N 1
ATOM 1057 C CA . GLY A 1 133 ? -15.122 -8.586 7.304 1.00 96.25 133 GLY A CA 1
ATOM 1058 C C . GLY A 1 133 ? -14.733 -7.769 6.069 1.00 96.25 133 GLY A C 1
ATOM 1059 O O . GLY A 1 133 ? -15.557 -7.620 5.172 1.00 96.25 133 GLY A O 1
ATOM 1060 N N . HIS A 1 134 ? -13.531 -7.190 6.027 1.00 98.00 134 HIS A N 1
ATOM 1061 C CA . HIS A 1 134 ? -13.110 -6.282 4.964 1.00 98.00 134 HIS A CA 1
ATOM 1062 C C . HIS A 1 134 ? -11.714 -6.622 4.447 1.00 98.00 134 HIS A C 1
ATOM 1064 O O . HIS A 1 134 ? -10.857 -7.095 5.190 1.00 98.00 134 HIS A O 1
ATOM 1070 N N . ALA A 1 135 ? -11.482 -6.322 3.172 1.00 98.12 135 ALA A N 1
ATOM 1071 C CA . ALA A 1 135 ? -10.157 -6.339 2.566 1.00 98.12 135 ALA A CA 1
ATOM 1072 C C . ALA A 1 135 ? -9.667 -4.904 2.341 1.00 98.12 135 ALA A C 1
ATOM 1074 O O . ALA A 1 135 ? -10.452 -3.987 2.089 1.00 98.12 135 ALA A O 1
ATOM 1075 N N . VAL A 1 136 ? -8.358 -4.686 2.420 1.00 98.12 136 VAL A N 1
ATOM 1076 C CA . VAL A 1 136 ? -7.758 -3.374 2.119 1.00 98.12 136 VAL A CA 1
ATOM 1077 C C . VAL A 1 136 ? -7.507 -3.222 0.626 1.00 98.12 136 VAL A C 1
ATOM 1079 O O . VAL A 1 136 ? -7.677 -2.141 0.050 1.00 98.12 136 VAL A O 1
ATOM 1082 N N . CYS A 1 137 ? -7.093 -4.316 0.002 1.00 98.12 137 CYS A N 1
ATOM 1083 C CA . CYS A 1 137 ? -6.940 -4.417 -1.430 1.00 98.12 137 CYS A CA 1
ATOM 1084 C C . CYS A 1 137 ? -7.347 -5.811 -1.905 1.00 98.12 137 CYS A C 1
ATOM 1086 O O . CYS A 1 137 ? -7.499 -6.724 -1.101 1.00 98.12 137 CYS A O 1
ATOM 1088 N N . GLN A 1 138 ? -7.544 -5.952 -3.207 1.00 98.38 138 GLN A N 1
ATOM 1089 C CA . GLN A 1 138 ? -7.798 -7.213 -3.882 1.00 98.38 138 GLN A CA 1
ATOM 1090 C C . GLN A 1 138 ? -6.723 -7.395 -4.943 1.00 98.38 138 GLN A C 1
ATOM 1092 O O . GLN A 1 138 ? -6.473 -6.477 -5.723 1.00 98.38 138 GLN A O 1
ATOM 1097 N N . TYR A 1 139 ? -6.077 -8.554 -4.969 1.00 98.25 139 TYR A N 1
ATOM 1098 C CA . TYR A 1 139 ? -5.129 -8.885 -6.027 1.00 98.25 139 TYR A CA 1
ATOM 1099 C C . TYR A 1 139 ? -5.834 -8.920 -7.387 1.00 98.25 139 TYR A C 1
ATOM 1101 O O . TYR A 1 139 ? -6.905 -9.514 -7.511 1.00 98.25 139 TYR A O 1
ATOM 1109 N N . LEU A 1 140 ? -5.229 -8.281 -8.390 1.00 97.00 140 LEU A N 1
ATOM 1110 C CA . LEU A 1 140 ? -5.712 -8.310 -9.767 1.00 97.00 140 LEU A CA 1
ATOM 1111 C C . LEU A 1 140 ? -4.790 -9.130 -10.660 1.00 97.00 140 LEU A C 1
ATOM 1113 O O . LEU A 1 140 ? -5.248 -10.075 -11.292 1.00 97.00 140 LEU A O 1
ATOM 1117 N N . ASP A 1 141 ? -3.510 -8.759 -10.717 1.00 96.12 141 ASP A N 1
ATOM 1118 C CA . ASP A 1 141 ? -2.567 -9.361 -11.656 1.00 96.12 141 ASP A CA 1
ATOM 1119 C C . ASP A 1 141 ? -1.106 -9.145 -11.230 1.00 96.12 141 ASP A C 1
ATOM 1121 O O . ASP A 1 141 ? -0.806 -8.330 -10.349 1.00 96.12 141 ASP A O 1
ATOM 1125 N N . THR A 1 142 ? -0.191 -9.870 -11.871 1.00 95.44 142 THR A N 1
ATOM 1126 C CA . THR A 1 142 ? 1.249 -9.626 -11.809 1.00 95.44 142 THR A CA 1
ATOM 1127 C C . THR A 1 142 ? 1.752 -9.309 -13.213 1.00 95.44 142 THR A C 1
ATOM 1129 O O . THR A 1 142 ? 1.771 -10.164 -14.092 1.00 95.44 142 THR A O 1
ATOM 1132 N N . LEU A 1 143 ? 2.158 -8.059 -13.416 1.00 93.44 143 LEU A N 1
ATOM 1133 C CA . LEU A 1 143 ? 2.649 -7.546 -14.691 1.00 93.44 143 LEU A CA 1
ATOM 1134 C C . LEU A 1 143 ? 4.163 -7.759 -14.802 1.00 93.44 143 LEU A C 1
ATOM 1136 O O . LEU A 1 143 ? 4.864 -7.791 -13.789 1.00 93.44 143 LEU A O 1
ATOM 1140 N N . ASN A 1 144 ? 4.678 -7.826 -16.031 1.00 90.31 144 ASN A N 1
ATOM 1141 C CA . ASN A 1 144 ? 6.117 -7.835 -16.340 1.00 90.31 144 ASN A CA 1
ATOM 1142 C C . ASN A 1 144 ? 6.940 -8.972 -15.708 1.00 90.31 144 ASN A C 1
ATOM 1144 O O . ASN A 1 144 ? 8.140 -8.825 -15.485 1.00 90.31 144 ASN A O 1
ATOM 1148 N N . GLY A 1 145 ? 6.319 -10.119 -15.439 1.00 89.25 145 GLY A N 1
ATOM 1149 C CA . GLY A 1 145 ? 7.027 -11.327 -15.022 1.00 89.25 145 GLY A CA 1
ATOM 1150 C C . GLY A 1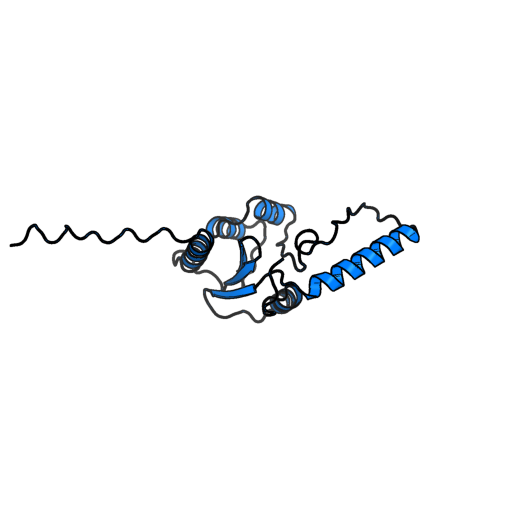 145 ? 6.383 -12.036 -13.837 1.00 89.25 145 GLY A C 1
ATOM 1151 O O . GLY A 1 145 ? 5.292 -11.668 -13.400 1.00 89.25 145 GLY A O 1
ATOM 1152 N N . PRO A 1 146 ? 7.037 -13.089 -13.322 1.00 90.75 146 PRO A N 1
ATOM 1153 C CA . PRO A 1 146 ? 6.509 -13.854 -12.208 1.00 90.75 146 PRO A CA 1
ATOM 1154 C C . PRO A 1 146 ? 6.562 -13.054 -10.904 1.00 90.75 146 PRO A C 1
ATOM 1156 O O . PRO A 1 146 ? 7.383 -12.152 -10.719 1.00 90.75 146 PRO A O 1
ATOM 1159 N N . ARG A 1 147 ? 5.694 -13.436 -9.966 1.00 91.19 147 ARG A N 1
ATOM 1160 C CA . ARG A 1 147 ? 5.761 -12.979 -8.578 1.00 91.19 147 ARG A CA 1
ATOM 1161 C C . ARG A 1 147 ? 7.103 -13.391 -7.958 1.00 91.19 147 ARG A C 1
ATOM 1163 O O . ARG A 1 147 ? 7.539 -14.525 -8.145 1.00 91.19 147 ARG A O 1
ATOM 1170 N N . ALA A 1 148 ? 7.716 -12.487 -7.202 1.00 89.50 148 ALA A N 1
ATOM 1171 C CA . ALA A 1 148 ? 8.912 -12.766 -6.418 1.00 89.50 148 ALA A CA 1
ATOM 1172 C C . ALA A 1 148 ? 8.604 -13.653 -5.201 1.00 89.50 148 ALA A C 1
ATOM 1174 O O . ALA A 1 148 ? 7.502 -13.614 -4.646 1.00 89.50 148 ALA A O 1
ATOM 1175 N N . ASP A 1 149 ? 9.586 -14.440 -4.777 1.00 91.00 149 ASP A N 1
ATOM 1176 C CA . ASP A 1 149 ? 9.543 -15.133 -3.491 1.00 91.00 149 ASP A CA 1
ATOM 1177 C C . ASP A 1 149 ? 10.022 -14.163 -2.400 1.00 91.00 149 ASP A C 1
ATOM 1179 O O . ASP A 1 149 ? 11.220 -13.922 -2.252 1.00 91.00 149 ASP A O 1
ATOM 1183 N N . ASP A 1 150 ? 9.074 -13.505 -1.727 1.00 91.62 150 ASP A N 1
ATOM 1184 C CA . ASP A 1 150 ? 9.335 -12.405 -0.797 1.00 91.62 150 ASP A CA 1
ATOM 1185 C C . ASP A 1 150 ? 8.372 -12.462 0.402 1.00 91.62 150 ASP A C 1
ATOM 1187 O O . ASP A 1 150 ? 7.158 -12.270 0.268 1.00 91.62 150 ASP A O 1
ATOM 1191 N N . ALA A 1 151 ? 8.932 -12.663 1.598 1.00 94.56 151 ALA A N 1
ATOM 1192 C CA . ALA A 1 151 ? 8.183 -12.749 2.850 1.00 94.56 151 ALA A CA 1
ATOM 1193 C C . ALA A 1 151 ? 7.434 -11.449 3.205 1.00 94.56 151 ALA A C 1
ATOM 1195 O O . ALA A 1 151 ? 6.395 -11.488 3.870 1.00 94.56 151 ALA A O 1
ATOM 1196 N N . VAL A 1 152 ? 7.924 -10.284 2.766 1.00 93.38 152 VAL A N 1
ATOM 1197 C CA . VAL A 1 152 ? 7.223 -9.002 2.942 1.00 93.38 152 VAL A CA 1
ATOM 1198 C C . VAL A 1 152 ? 5.963 -8.978 2.086 1.00 93.38 152 VAL A C 1
ATOM 1200 O O . VAL A 1 152 ? 4.921 -8.488 2.534 1.00 93.38 152 VAL A O 1
ATOM 1203 N N . LEU A 1 153 ? 6.033 -9.536 0.877 1.00 94.88 153 LEU A N 1
ATOM 1204 C CA . LEU A 1 153 ? 4.889 -9.644 -0.018 1.00 94.88 153 LEU A CA 1
ATOM 1205 C C . LEU A 1 153 ? 3.855 -10.645 0.512 1.00 94.88 153 LEU A C 1
ATOM 1207 O O . LEU A 1 153 ? 2.663 -10.336 0.506 1.00 94.88 153 LEU A O 1
ATOM 1211 N N . ASP A 1 154 ? 4.302 -11.789 1.038 1.00 96.25 154 ASP A N 1
ATOM 1212 C CA . ASP A 1 154 ? 3.430 -12.757 1.722 1.00 96.25 154 ASP A CA 1
ATOM 1213 C C . ASP A 1 154 ? 2.684 -12.105 2.890 1.00 96.25 154 ASP A C 1
ATOM 1215 O O . ASP A 1 154 ? 1.455 -12.180 2.988 1.00 96.25 154 ASP A O 1
ATOM 1219 N N . PHE A 1 155 ? 3.421 -11.405 3.757 1.00 97.31 155 PHE A N 1
ATOM 1220 C CA . PHE A 1 155 ? 2.837 -10.700 4.890 1.00 97.31 155 PHE A CA 1
ATOM 1221 C C . PHE A 1 155 ? 1.855 -9.616 4.440 1.00 97.31 155 PHE A C 1
ATOM 1223 O O . PHE A 1 155 ? 0.766 -9.500 5.004 1.00 97.31 155 PHE A O 1
ATOM 1230 N N . HIS A 1 156 ? 2.206 -8.836 3.415 1.00 97.38 156 HIS A N 1
ATOM 1231 C CA . HIS A 1 156 ? 1.320 -7.829 2.840 1.00 97.38 156 HIS A CA 1
ATOM 1232 C C . HIS A 1 156 ? 0.002 -8.450 2.367 1.00 97.38 156 HIS A C 1
ATOM 1234 O O . HIS A 1 156 ? -1.072 -7.955 2.722 1.00 97.38 156 HIS A O 1
ATOM 1240 N N . ASP A 1 157 ? 0.068 -9.521 1.579 1.00 97.38 157 ASP A N 1
ATOM 1241 C CA . ASP A 1 157 ? -1.108 -10.162 0.994 1.00 97.38 157 ASP A CA 1
ATOM 1242 C C . ASP A 1 157 ? -2.028 -10.746 2.072 1.00 97.38 157 ASP A C 1
ATOM 1244 O O . ASP A 1 157 ? -3.248 -10.555 2.020 1.00 97.38 157 ASP A O 1
ATOM 1248 N N . ALA A 1 158 ? -1.439 -11.389 3.085 1.00 97.56 158 ALA A N 1
ATOM 1249 C CA . ALA A 1 158 ? -2.165 -11.927 4.227 1.00 97.56 158 ALA A CA 1
ATOM 1250 C C . ALA A 1 158 ? -2.813 -10.813 5.066 1.00 97.56 158 ALA A C 1
ATOM 1252 O O . ALA A 1 158 ? -4.018 -10.847 5.318 1.00 97.56 158 ALA A O 1
ATOM 1253 N N . ALA A 1 159 ? -2.044 -9.792 5.458 1.00 97.50 159 ALA A N 1
ATOM 1254 C CA . ALA A 1 159 ? -2.521 -8.720 6.330 1.00 97.50 159 ALA A CA 1
ATOM 1255 C C . ALA A 1 159 ? -3.615 -7.864 5.673 1.00 97.50 159 ALA A C 1
ATOM 1257 O O . ALA A 1 159 ? -4.530 -7.402 6.351 1.00 97.50 159 ALA A O 1
ATOM 1258 N N . THR A 1 160 ? -3.538 -7.660 4.356 1.00 98.12 160 THR A N 1
ATOM 1259 C CA . THR A 1 160 ? -4.523 -6.868 3.602 1.00 98.12 160 THR A CA 1
ATOM 1260 C C . THR A 1 160 ? -5.775 -7.648 3.211 1.00 98.12 160 THR A C 1
ATOM 1262 O O . THR A 1 160 ? -6.747 -7.028 2.770 1.00 98.12 160 THR A O 1
ATOM 1265 N N . GLY A 1 161 ? -5.767 -8.977 3.349 1.00 97.94 161 GLY A N 1
ATOM 1266 C CA . GLY A 1 161 ? -6.834 -9.836 2.848 1.00 97.94 161 GLY A CA 1
ATOM 1267 C C . GLY A 1 161 ? -6.925 -9.836 1.319 1.00 97.94 161 GLY A C 1
ATOM 1268 O O . GLY A 1 161 ? -8.033 -9.949 0.792 1.00 97.94 161 GLY A O 1
ATOM 1269 N N . ALA A 1 162 ? -5.791 -9.717 0.613 1.00 97.88 162 ALA A N 1
ATOM 1270 C CA . ALA A 1 162 ? -5.714 -9.524 -0.843 1.00 97.88 162 ALA A CA 1
ATOM 1271 C C . ALA A 1 162 ? -6.483 -10.569 -1.671 1.00 97.88 162 ALA A C 1
ATOM 1273 O O . ALA A 1 162 ? -6.927 -10.282 -2.783 1.00 97.88 162 ALA A O 1
ATOM 1274 N N . PHE A 1 163 ? -6.654 -11.769 -1.117 1.00 98.00 163 PHE A N 1
ATOM 1275 C CA . PHE A 1 163 ? -7.324 -12.906 -1.750 1.00 98.00 163 PHE A CA 1
ATOM 1276 C C . PHE A 1 163 ? -8.618 -13.328 -1.035 1.00 98.00 163 PHE A C 1
ATOM 1278 O O . PHE A 1 163 ? -9.168 -14.382 -1.330 1.00 98.00 163 PHE A O 1
ATOM 1285 N N . SER A 1 164 ? -9.112 -12.531 -0.083 1.00 97.12 164 SER A N 1
ATOM 1286 C CA . SER A 1 164 ? -10.252 -12.911 0.770 1.00 97.12 164 SER A CA 1
ATOM 1287 C C . SER A 1 164 ? -11.621 -12.825 0.085 1.00 97.12 164 SER A C 1
ATOM 1289 O O . SER A 1 164 ? -12.572 -13.436 0.560 1.00 97.12 164 SER A O 1
ATOM 1291 N N . GLY A 1 165 ? -11.755 -12.034 -0.987 1.00 95.19 165 GLY A N 1
ATOM 1292 C CA . GLY A 1 165 ? -13.052 -11.726 -1.609 1.00 95.19 165 GLY A CA 1
ATOM 1293 C C . GLY A 1 165 ? -13.957 -10.805 -0.774 1.00 95.19 165 GLY A C 1
ATOM 1294 O O . GLY A 1 165 ? -15.075 -10.505 -1.190 1.00 95.19 165 GLY A O 1
ATOM 1295 N N . ASN A 1 166 ? -13.485 -10.330 0.382 1.00 97.00 166 ASN A N 1
ATOM 1296 C CA . ASN A 1 166 ? -14.222 -9.399 1.229 1.00 97.00 166 ASN A CA 1
ATOM 1297 C C . ASN A 1 166 ? -14.413 -8.031 0.547 1.00 97.00 166 ASN A C 1
ATOM 1299 O O . ASN A 1 166 ? -13.587 -7.614 -0.273 1.00 97.00 166 ASN A O 1
ATOM 1303 N N . PRO A 1 167 ? -15.454 -7.267 0.925 1.00 97.25 167 PRO A N 1
ATOM 1304 C CA . PRO A 1 167 ? -15.631 -5.906 0.435 1.00 97.25 167 PRO A CA 1
ATOM 1305 C C . PRO A 1 167 ? -14.435 -5.007 0.790 1.00 97.25 167 PRO A C 1
ATOM 1307 O O . PRO A 1 167 ? -13.911 -5.038 1.906 1.00 97.25 167 PRO A O 1
ATOM 1310 N N . LEU A 1 168 ? -14.036 -4.157 -0.163 1.00 97.38 168 LEU A N 1
ATOM 1311 C CA . LEU A 1 168 ? -12.909 -3.234 0.000 1.00 97.38 168 LEU A CA 1
ATOM 1312 C C . LEU A 1 168 ? -13.241 -2.065 0.944 1.00 97.38 168 LEU A C 1
ATOM 1314 O O . LEU A 1 168 ? -14.273 -1.397 0.769 1.00 97.38 168 LEU A O 1
ATOM 1318 N N . ALA A 1 169 ? -12.332 -1.772 1.883 1.00 94.19 169 ALA A N 1
ATOM 1319 C CA . ALA A 1 169 ? -12.431 -0.666 2.849 1.00 94.19 169 ALA A CA 1
ATOM 1320 C C . ALA A 1 169 ? -11.077 -0.039 3.255 1.00 94.19 169 ALA A C 1
ATOM 1322 O O . ALA A 1 169 ? -10.119 -0.051 2.460 1.00 94.19 169 ALA A O 1
#

Mean predicted aligned error: 7.41 Å